Protein AF-A0A0T6B135-F1 (afdb_monomer)

Organism: NCBI:txid1629725

Foldseek 3Di:
DDDDDDDDDPPVVVVVVVVVVVVDDPDDPPPPPPPPPPPDDDPVVVVVCVVDDPDDDDDPPNDDQDPVNVVVVVVQVPDDPVRVVVVVVVVVVVVVVVVVVVVVVVVPD

Radius of gyration: 31.23 Å; Cα contacts (8 Å, |Δi|>4): 4; chains: 1; bounding box: 60×85×48 Å

Sequence (109 aa):
ATEKPGSVQQAEDSAFTEFEESLLSMENLDRSSPELWPEKIPGMNEIMSIFTPPNSNKLPYSKELTQEDQNYLHQLASLSTSGLITKVKDLHDMAYQLGLEESKEMTRG

Mean predicted aligned error: 19.69 Å

Secondary structure (DSSP, 8-state):
-------SSHHHHHHHHHHHHHHS--------------S--TTHHHHHHHHS--S----TT-----HHHHHHHHHHHT--HHHHHHHHHHHHHHHHHHHHHHHHHHHH-

Solvent-accessible surface area (backbone atoms only — not comparable to full-atom values): 7159 Å² total; per-residue (Å²): 139,79,88,82,93,81,91,87,69,75,68,63,58,54,56,49,49,54,51,53,57,73,68,56,78,88,75,80,78,82,68,64,71,75,74,72,71,76,84,79,55,90,68,49,63,65,55,46,54,72,73,48,74,82,88,70,95,66,60,94,83,61,70,74,82,46,74,67,55,51,54,49,51,53,53,62,72,68,46,51,75,68,55,47,52,52,51,53,49,54,50,51,55,50,52,52,52,48,52,54,51,50,57,51,55,74,70,62,120

pLDDT: mean 75.97, std 18.69, range [37.84, 98.56]

InterPro domains:
  IPR018737 Protein LIN52 [PF10044] (23-109)
  IPR018737 Protein LIN52 [PTHR31489] (8-109)

Structure (mmCIF, N/CA/C/O backbone):
data_AF-A0A0T6B135-F1
#
_entry.id   AF-A0A0T6B135-F1
#
loop_
_atom_site.group_PDB
_atom_site.id
_atom_site.type_symbol
_atom_site.label_atom_id
_atom_s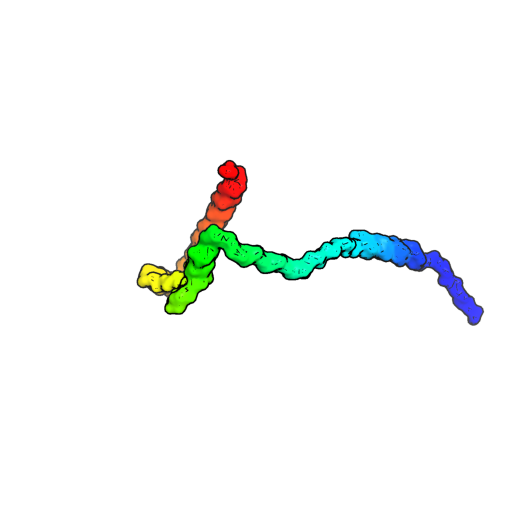ite.label_alt_id
_atom_site.label_comp_id
_atom_site.label_asym_id
_atom_site.label_entity_id
_atom_site.label_seq_id
_atom_site.pdbx_PDB_ins_code
_atom_site.Cartn_x
_atom_site.Cartn_y
_atom_site.Cartn_z
_atom_site.occupancy
_atom_site.B_iso_or_equiv
_atom_site.auth_seq_id
_atom_site.auth_comp_id
_atom_site.auth_asym_id
_atom_site.auth_atom_id
_atom_site.pdbx_PDB_model_num
ATOM 1 N N . ALA A 1 1 ? 17.216 -77.956 -17.885 1.00 37.84 1 ALA A N 1
ATOM 2 C CA . ALA A 1 1 ? 18.569 -77.395 -18.058 1.00 37.84 1 ALA A CA 1
ATOM 3 C C . ALA A 1 1 ? 18.643 -76.858 -19.478 1.00 37.84 1 ALA A C 1
ATOM 5 O O . ALA A 1 1 ? 18.281 -77.599 -20.374 1.00 37.84 1 ALA A O 1
ATOM 6 N N . THR A 1 2 ? 19.000 -75.623 -19.787 1.00 41.94 2 THR A N 1
ATOM 7 C CA . THR A 1 2 ? 19.478 -74.484 -19.003 1.00 41.94 2 THR A CA 1
ATOM 8 C C . THR A 1 2 ? 19.365 -73.269 -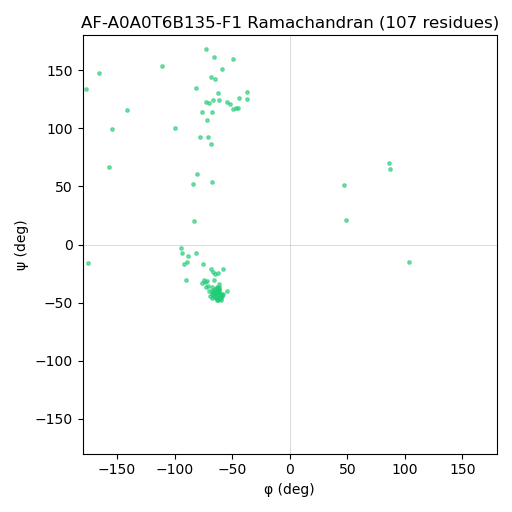19.933 1.00 41.94 2 THR A C 1
ATOM 10 O O . THR A 1 2 ? 19.463 -73.410 -21.150 1.00 41.94 2 THR A O 1
ATOM 13 N N . GLU A 1 3 ? 19.097 -72.119 -19.325 1.00 47.44 3 GLU A N 1
ATOM 14 C CA . GLU A 1 3 ? 19.005 -70.755 -19.864 1.00 47.44 3 GLU A CA 1
ATOM 15 C C . GLU A 1 3 ? 20.230 -70.382 -20.739 1.00 47.44 3 GLU A C 1
ATOM 17 O O . GLU A 1 3 ? 21.288 -70.994 -20.614 1.00 47.44 3 GLU A O 1
ATOM 22 N N . LYS A 1 4 ? 20.198 -69.386 -21.638 1.00 42.50 4 LYS A N 1
ATOM 23 C CA . LYS A 1 4 ? 20.155 -67.957 -21.277 1.00 42.50 4 LYS A CA 1
ATOM 24 C C . LYS A 1 4 ? 20.045 -67.063 -22.534 1.00 42.50 4 LYS A C 1
ATOM 26 O O . LYS A 1 4 ? 20.820 -67.276 -23.467 1.00 42.50 4 LYS A O 1
ATOM 31 N N . PRO A 1 5 ? 19.159 -66.050 -22.572 1.00 46.47 5 PRO A N 1
ATOM 32 C CA . PRO A 1 5 ? 19.212 -64.980 -23.563 1.00 46.47 5 PRO A CA 1
ATOM 33 C C . PRO A 1 5 ? 20.245 -63.926 -23.136 1.00 46.47 5 PRO A C 1
ATOM 35 O O . PRO A 1 5 ? 20.303 -63.530 -21.972 1.00 46.47 5 PRO A O 1
ATOM 38 N N . GLY A 1 6 ? 21.081 -63.498 -24.078 1.00 48.44 6 GLY A N 1
ATOM 39 C CA . GLY A 1 6 ? 22.048 -62.424 -23.895 1.00 48.44 6 GLY A CA 1
ATOM 40 C C . GLY A 1 6 ? 21.677 -61.183 -24.703 1.00 48.44 6 GLY A C 1
ATOM 41 O O . GLY A 1 6 ? 21.108 -61.293 -25.785 1.00 48.44 6 GLY A O 1
ATOM 42 N N . SER A 1 7 ? 22.137 -60.038 -24.193 1.00 51.97 7 SER A N 1
ATOM 43 C CA . SER A 1 7 ? 22.504 -58.839 -24.960 1.00 51.97 7 SER A CA 1
ATOM 44 C C . SER A 1 7 ? 21.397 -57.830 -25.308 1.00 51.97 7 SER A C 1
ATOM 46 O O . SER A 1 7 ? 21.079 -57.650 -26.472 1.00 51.97 7 SER A O 1
ATOM 48 N N . VAL A 1 8 ? 20.882 -57.110 -24.301 1.00 52.12 8 VAL A N 1
ATOM 49 C CA . VAL A 1 8 ? 20.503 -55.677 -24.379 1.00 52.12 8 VAL A CA 1
ATOM 50 C C . VAL A 1 8 ? 20.597 -55.140 -22.946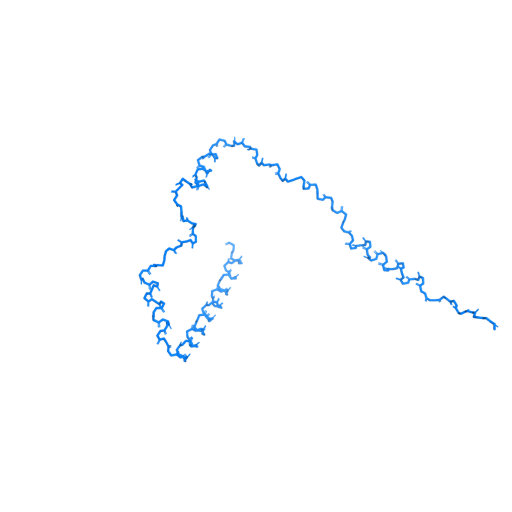 1.00 52.12 8 VAL 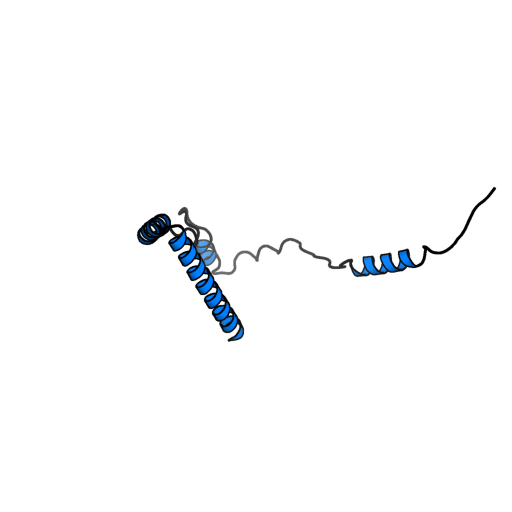A C 1
ATOM 52 O O . VAL A 1 8 ? 19.743 -55.478 -22.139 1.00 52.12 8 VAL A O 1
ATOM 55 N N . GLN A 1 9 ? 21.689 -54.462 -22.586 1.00 50.44 9 GLN A N 1
ATOM 56 C CA . GLN A 1 9 ? 21.848 -53.760 -21.290 1.00 50.44 9 GLN A CA 1
ATOM 57 C C . GLN A 1 9 ? 23.168 -52.971 -21.207 1.00 50.44 9 GLN A C 1
ATOM 59 O O . GLN A 1 9 ? 23.324 -52.114 -20.352 1.00 50.44 9 GLN A O 1
ATOM 64 N N . GLN A 1 10 ? 24.138 -53.238 -22.091 1.00 48.03 10 GLN A N 1
ATOM 65 C CA . GLN A 1 10 ? 25.495 -52.692 -21.953 1.00 48.03 10 GLN A CA 1
ATOM 66 C C . GLN A 1 10 ? 25.714 -51.324 -22.632 1.00 48.03 10 GLN A C 1
ATOM 68 O O . GLN A 1 10 ? 26.708 -50.670 -22.349 1.00 48.03 10 GLN A O 1
ATOM 73 N N . ALA A 1 11 ? 24.819 -50.878 -23.524 1.00 52.66 11 ALA A N 1
ATOM 74 C CA . ALA A 1 11 ? 24.972 -49.597 -24.233 1.00 52.66 11 ALA A CA 1
ATOM 75 C C . ALA A 1 11 ? 24.336 -48.409 -23.486 1.00 52.66 11 ALA A C 1
ATOM 77 O O . ALA A 1 11 ? 24.811 -47.282 -23.584 1.00 52.66 11 ALA A O 1
ATOM 78 N N . GLU A 1 12 ? 23.268 -48.669 -22.736 1.00 54.47 12 GLU A N 1
ATOM 79 C CA . GLU A 1 12 ? 22.522 -47.664 -21.971 1.00 54.47 12 GLU A CA 1
ATOM 80 C C . GLU A 1 12 ? 23.251 -47.233 -20.689 1.00 54.47 12 GLU A C 1
ATOM 82 O O . GLU A 1 12 ? 23.249 -46.050 -20.360 1.00 54.47 12 GLU A O 1
ATOM 87 N N . ASP A 1 13 ? 23.987 -48.147 -20.050 1.00 58.06 13 ASP A N 1
ATOM 88 C CA . ASP A 1 13 ? 24.807 -47.860 -18.863 1.00 58.06 13 ASP A CA 1
ATOM 89 C C . ASP A 1 13 ? 26.004 -46.940 -19.177 1.00 58.06 13 ASP A C 1
ATOM 91 O O . ASP A 1 13 ? 26.356 -46.063 -18.387 1.00 58.06 13 ASP A O 1
ATOM 95 N N . SER A 1 14 ? 26.614 -47.096 -20.360 1.00 63.94 14 SER A N 1
ATOM 96 C CA . SER A 1 14 ? 27.748 -46.268 -20.806 1.00 63.94 14 SER A CA 1
ATOM 97 C C . SER A 1 14 ? 27.337 -44.841 -21.184 1.00 63.94 14 SER A C 1
ATOM 99 O O . SER A 1 14 ? 28.065 -43.896 -20.906 1.00 63.94 14 SER A O 1
ATOM 101 N N . ALA A 1 15 ? 26.156 -44.667 -21.785 1.00 69.44 15 ALA A N 1
ATOM 102 C CA . ALA A 1 15 ? 25.626 -43.339 -22.100 1.00 69.44 15 ALA A CA 1
ATOM 103 C C . ALA A 1 15 ? 25.165 -42.589 -20.838 1.00 69.44 15 ALA A C 1
ATOM 105 O O . ALA A 1 15 ? 25.254 -41.364 -20.769 1.00 69.44 15 ALA A O 1
ATOM 106 N N . PHE A 1 16 ? 24.684 -43.325 -19.831 1.00 72.50 16 PHE A N 1
ATOM 107 C CA . PHE A 1 16 ? 24.295 -42.749 -18.548 1.00 72.50 16 PHE A CA 1
ATOM 108 C C . PHE A 1 16 ? 25.513 -42.271 -17.749 1.00 72.50 16 PHE A C 1
ATOM 110 O O . PHE A 1 16 ? 25.484 -41.177 -17.194 1.00 72.50 16 PHE A O 1
ATOM 117 N N . THR A 1 17 ? 26.609 -43.034 -17.770 1.00 75.94 17 THR A N 1
ATOM 118 C CA . THR A 1 17 ? 27.874 -42.630 -17.132 1.00 75.94 17 THR A CA 1
ATOM 119 C C . THR A 1 17 ? 28.511 -41.415 -17.808 1.00 75.94 17 THR A C 1
ATOM 121 O O . THR A 1 17 ? 28.965 -40.517 -17.110 1.00 75.94 17 THR A O 1
ATOM 124 N N . GLU A 1 18 ? 28.471 -41.310 -19.140 1.00 81.50 18 GLU A N 1
ATOM 125 C CA . GLU A 1 18 ? 28.958 -40.119 -19.861 1.00 81.50 18 GLU A CA 1
ATOM 126 C C . GLU A 1 18 ? 28.131 -38.858 -19.537 1.00 81.50 18 GLU A C 1
ATOM 128 O O . GLU A 1 18 ? 28.673 -37.763 -19.367 1.00 81.50 18 GLU A O 1
ATOM 133 N N . PHE A 1 19 ? 26.810 -39.007 -19.392 1.00 81.81 19 PHE A N 1
ATOM 134 C CA . PHE A 1 19 ? 25.937 -37.915 -18.964 1.00 81.81 19 PHE A CA 1
ATOM 135 C C . PHE A 1 19 ? 26.196 -37.502 -17.509 1.00 81.81 19 PHE A C 1
ATOM 137 O O . PHE A 1 19 ? 26.267 -36.307 -17.222 1.00 81.81 19 PHE A O 1
ATOM 144 N N . GLU A 1 20 ? 26.377 -38.463 -16.599 1.00 81.75 20 GLU A N 1
ATOM 145 C CA . GLU A 1 20 ? 26.735 -38.178 -15.206 1.00 81.75 20 GLU A CA 1
ATOM 146 C C . GLU A 1 20 ? 28.091 -37.475 -15.101 1.00 81.75 20 GLU A C 1
ATOM 148 O O . GLU A 1 20 ? 28.203 -36.495 -14.366 1.00 81.75 20 GLU A O 1
ATOM 153 N N . GLU A 1 21 ? 29.089 -37.886 -15.888 1.00 80.06 21 GLU A N 1
ATOM 154 C CA . GLU A 1 21 ? 30.390 -37.211 -15.943 1.00 80.06 21 GLU A CA 1
ATOM 155 C C . GLU A 1 21 ? 30.278 -35.769 -16.456 1.00 80.06 21 GLU A C 1
ATOM 157 O O . GLU A 1 21 ? 30.933 -34.876 -15.919 1.00 80.06 21 GLU A O 1
ATOM 162 N N . SER A 1 22 ? 29.392 -35.498 -17.421 1.00 80.38 22 SER A N 1
ATOM 163 C CA . SER A 1 22 ? 29.123 -34.131 -17.892 1.00 80.38 22 SER A CA 1
ATOM 164 C C . SER A 1 22 ? 28.419 -33.247 -16.852 1.00 80.38 22 SER A C 1
ATOM 166 O O . SER A 1 22 ? 28.461 -32.020 -16.982 1.00 80.38 22 SER A O 1
ATOM 168 N N . LEU A 1 23 ? 27.746 -33.830 -15.855 1.00 79.81 23 LEU A N 1
ATOM 169 C CA . LEU A 1 23 ? 27.099 -33.098 -14.759 1.00 79.81 23 LEU A CA 1
ATOM 170 C C . LEU A 1 23 ? 28.040 -32.843 -13.572 1.00 79.81 23 LEU A C 1
ATOM 172 O O . LEU A 1 23 ? 27.698 -32.067 -12.675 1.00 79.81 23 LEU A O 1
ATOM 176 N N . LEU A 1 24 ? 29.223 -33.461 -13.557 1.00 80.06 24 LEU A N 1
ATOM 177 C CA . LEU A 1 24 ? 30.241 -33.194 -12.550 1.00 80.06 24 LEU A CA 1
ATOM 178 C C . LEU A 1 24 ? 30.935 -31.864 -12.867 1.00 80.06 24 LEU A C 1
ATOM 180 O O . LEU A 1 24 ? 31.637 -31.711 -13.865 1.00 80.06 24 LEU A O 1
ATOM 184 N N . SER A 1 25 ? 30.754 -30.877 -11.990 1.00 74.81 25 SER A N 1
ATOM 185 C CA . SER A 1 25 ? 31.532 -29.641 -12.056 1.00 74.81 25 SER A CA 1
ATOM 186 C C . SER A 1 25 ? 32.963 -29.915 -11.593 1.00 74.81 25 SER A C 1
ATOM 188 O O . SER A 1 25 ? 33.178 -30.340 -10.460 1.00 74.81 25 SER A O 1
ATOM 190 N N . MET A 1 26 ? 33.953 -29.624 -12.442 1.00 77.44 26 MET A N 1
ATOM 191 C CA . MET A 1 26 ? 35.378 -29.685 -12.081 1.00 77.44 26 MET A CA 1
ATOM 192 C C . MET A 1 26 ? 35.878 -28.410 -11.378 1.00 77.44 26 MET A C 1
ATOM 194 O O . MET A 1 26 ? 37.073 -28.107 -11.374 1.00 77.44 26 MET A O 1
A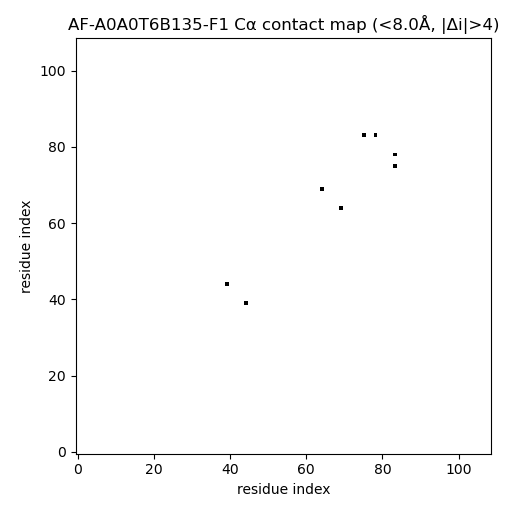TOM 198 N N . GLU A 1 27 ? 34.961 -27.621 -10.821 1.00 73.88 27 GLU A N 1
ATOM 199 C CA . GLU A 1 27 ? 35.258 -26.351 -10.174 1.00 73.88 27 GLU A CA 1
ATOM 200 C C . GLU A 1 27 ? 35.980 -26.571 -8.834 1.00 73.88 27 GLU A C 1
ATOM 202 O O . GLU A 1 27 ? 35.384 -26.960 -7.830 1.00 73.88 27 GLU A O 1
ATOM 207 N N . ASN A 1 28 ? 37.282 -26.276 -8.800 1.00 74.69 28 ASN A N 1
ATOM 208 C CA . ASN A 1 28 ? 38.017 -26.122 -7.548 1.00 74.69 28 ASN A CA 1
ATOM 209 C C . ASN A 1 28 ? 37.703 -24.746 -6.958 1.00 74.69 28 ASN A C 1
ATOM 211 O O . ASN A 1 28 ? 38.346 -23.743 -7.273 1.00 74.69 28 ASN A O 1
ATOM 215 N N . LEU A 1 29 ? 36.697 -24.699 -6.089 1.00 62.44 29 LEU A N 1
ATOM 216 C CA . LEU A 1 29 ? 36.499 -23.581 -5.179 1.00 62.44 29 LEU A CA 1
ATOM 217 C C . LEU A 1 29 ? 37.643 -23.603 -4.157 1.00 62.44 29 LEU A C 1
ATOM 219 O O . LEU A 1 29 ? 37.476 -24.131 -3.059 1.00 62.44 29 LEU A O 1
ATOM 223 N N . ASP A 1 30 ? 38.781 -22.981 -4.478 1.00 66.44 30 ASP A N 1
ATOM 224 C CA . ASP A 1 30 ? 39.797 -22.574 -3.492 1.00 66.44 30 ASP A CA 1
ATOM 225 C C . ASP A 1 30 ? 39.234 -21.447 -2.602 1.00 66.44 30 ASP A C 1
ATOM 227 O O . ASP A 1 30 ? 39.798 -20.367 -2.433 1.00 66.44 30 ASP A O 1
ATOM 231 N N . ARG A 1 31 ? 38.068 -21.704 -2.002 1.00 66.81 31 ARG A N 1
ATOM 232 C CA . ARG A 1 31 ? 37.459 -20.916 -0.939 1.00 66.81 31 ARG A CA 1
ATOM 233 C C . ARG A 1 31 ? 38.116 -21.305 0.372 1.00 66.81 31 ARG A C 1
ATOM 235 O O . ARG A 1 31 ? 37.456 -21.711 1.326 1.00 66.81 31 ARG A O 1
ATOM 242 N N . SER A 1 32 ? 39.424 -21.091 0.445 1.00 62.38 32 SER A N 1
ATOM 243 C CA . SER A 1 32 ? 39.938 -20.540 1.694 1.00 62.38 32 SER A CA 1
ATOM 244 C C . SER A 1 32 ? 39.077 -19.303 1.952 1.00 62.38 32 SER A C 1
ATOM 246 O O . SER A 1 32 ? 38.947 -18.482 1.041 1.00 62.38 32 SER A O 1
ATOM 248 N N . SER A 1 33 ? 38.374 -19.235 3.092 1.00 60.59 33 SER A N 1
ATOM 249 C CA . SER A 1 33 ? 37.550 -18.072 3.456 1.00 60.59 33 SER A CA 1
ATOM 250 C C . SER A 1 33 ? 38.264 -16.798 3.007 1.00 60.59 33 SER A C 1
ATOM 252 O O . SER A 1 33 ? 39.468 -16.727 3.264 1.00 60.59 33 SER A O 1
ATOM 254 N N . PRO A 1 34 ? 37.591 -15.851 2.317 1.00 57.03 34 PRO A N 1
ATOM 255 C CA . PRO A 1 34 ? 38.250 -14.663 1.793 1.00 57.03 34 PRO A CA 1
ATOM 256 C C . PRO A 1 34 ? 39.169 -14.104 2.866 1.00 57.03 34 PRO A C 1
ATOM 258 O O . PRO A 1 34 ? 38.716 -13.938 4.004 1.00 57.03 34 PRO A O 1
ATOM 261 N N . GLU A 1 35 ? 40.448 -13.912 2.530 1.00 61.09 35 GLU A N 1
ATOM 262 C CA . GLU A 1 35 ? 41.399 -13.270 3.429 1.00 61.09 35 GLU A CA 1
ATOM 263 C C . GLU A 1 35 ? 40.697 -12.032 3.973 1.00 61.09 35 GLU A C 1
ATOM 265 O O . GLU A 1 35 ? 40.212 -11.201 3.197 1.00 61.09 35 GLU A O 1
ATOM 270 N N . LEU A 1 36 ? 40.492 -12.018 5.296 1.00 59.19 36 LEU A N 1
ATOM 271 C CA . LEU A 1 36 ? 39.834 -10.928 5.998 1.00 59.19 36 LEU A CA 1
ATOM 272 C C . LEU A 1 36 ? 40.451 -9.652 5.430 1.00 59.19 36 LEU A C 1
ATOM 274 O O . LEU A 1 36 ? 41.674 -9.526 5.494 1.00 59.19 36 LEU A O 1
ATOM 278 N N . TRP A 1 37 ? 39.636 -8.802 4.788 1.00 62.16 37 TRP A N 1
ATOM 279 C CA . TRP A 1 37 ? 40.108 -7.618 4.066 1.00 62.16 37 TRP A CA 1
ATOM 280 C C . TRP A 1 37 ? 41.282 -6.992 4.818 1.00 62.16 37 TRP A C 1
ATOM 282 O O . TRP A 1 37 ? 41.108 -6.742 6.016 1.00 62.16 37 TRP A O 1
ATOM 292 N N . PRO A 1 38 ? 42.451 -6.791 4.177 1.00 59.59 38 PRO A N 1
ATOM 293 C CA . PRO A 1 38 ? 43.672 -6.434 4.882 1.00 59.59 38 PRO A CA 1
ATOM 294 C C . PRO A 1 38 ? 43.388 -5.276 5.832 1.00 59.59 38 PRO A C 1
ATOM 296 O O . PRO A 1 38 ? 42.937 -4.198 5.433 1.00 59.59 38 PRO A O 1
ATOM 299 N N . GLU A 1 39 ? 43.549 -5.566 7.121 1.00 62.12 39 GLU A N 1
ATOM 300 C CA . GLU A 1 39 ? 43.155 -4.662 8.182 1.00 62.12 39 GLU A CA 1
ATOM 301 C C . GLU A 1 39 ? 43.975 -3.370 8.048 1.00 62.12 39 GLU A C 1
ATOM 303 O O . GLU A 1 39 ? 45.205 -3.406 7.980 1.00 62.12 39 GLU A O 1
ATOM 308 N N . LYS A 1 40 ? 43.265 -2.232 8.081 1.00 63.38 40 LYS A N 1
ATOM 309 C CA . LYS A 1 40 ? 43.770 -0.844 8.142 1.00 63.38 40 LYS A CA 1
ATOM 310 C C . LYS A 1 40 ? 44.085 -0.179 6.801 1.00 63.38 40 LYS A C 1
ATOM 312 O O . LYS A 1 40 ? 45.186 0.314 6.566 1.00 63.38 40 LYS A O 1
ATOM 317 N N . ILE A 1 41 ? 43.042 0.017 5.996 1.00 59.03 41 ILE A N 1
ATOM 318 C CA . ILE A 1 41 ? 42.982 1.196 5.122 1.00 59.03 41 ILE A CA 1
ATOM 319 C C . ILE A 1 41 ? 42.858 2.439 6.032 1.00 59.03 41 ILE A C 1
ATOM 321 O O . ILE A 1 41 ? 41.937 2.488 6.859 1.00 59.03 41 ILE A O 1
ATOM 325 N N . PRO A 1 42 ? 43.756 3.439 5.935 1.00 56.81 42 PRO A N 1
ATOM 326 C CA . PRO A 1 42 ? 43.625 4.697 6.670 1.00 56.81 42 PRO A CA 1
ATOM 327 C C . PRO A 1 42 ? 42.256 5.336 6.381 1.00 56.81 42 PRO A C 1
ATOM 329 O O . PRO A 1 42 ? 41.913 5.551 5.224 1.00 56.81 42 PRO A O 1
ATOM 332 N N . GLY A 1 43 ? 41.453 5.588 7.420 1.00 60.72 43 GLY A N 1
ATOM 333 C CA . GLY A 1 43 ? 40.068 6.080 7.305 1.00 60.72 43 GLY A CA 1
ATOM 334 C C . GLY A 1 43 ? 38.977 5.022 7.532 1.00 60.72 43 GLY A C 1
ATOM 335 O O . GLY A 1 43 ? 37.841 5.369 7.840 1.00 60.72 43 GLY A O 1
ATOM 336 N N . MET A 1 44 ? 39.303 3.723 7.503 1.00 60.44 44 MET A N 1
ATOM 337 C CA . MET A 1 44 ? 38.307 2.661 7.723 1.00 60.44 44 MET A CA 1
ATOM 338 C C . MET A 1 44 ? 37.898 2.495 9.197 1.00 60.44 44 MET A C 1
ATOM 340 O O . MET A 1 44 ? 36.854 1.921 9.477 1.00 60.44 44 MET A O 1
ATOM 344 N N . ASN A 1 45 ? 38.669 3.038 10.148 1.00 62.88 45 ASN A N 1
ATOM 345 C CA . ASN A 1 45 ? 38.317 3.027 11.576 1.00 62.88 45 ASN A CA 1
ATOM 346 C C . ASN A 1 45 ? 37.141 3.961 11.900 1.00 62.88 45 ASN A C 1
ATOM 348 O O . ASN A 1 45 ? 36.306 3.622 12.734 1.00 62.88 45 ASN A O 1
ATOM 352 N N . GLU A 1 46 ? 37.042 5.107 11.219 1.00 64.75 46 GLU A N 1
ATOM 353 C CA . GLU A 1 46 ? 35.878 5.996 11.335 1.00 64.75 46 GLU A CA 1
ATOM 354 C C . GLU A 1 46 ? 34.631 5.298 10.789 1.00 64.75 46 GLU A C 1
ATOM 356 O O . GLU A 1 46 ? 33.587 5.294 11.437 1.00 64.75 46 GLU A O 1
ATOM 361 N N . ILE A 1 47 ? 34.776 4.592 9.666 1.00 63.62 47 ILE A N 1
ATOM 362 C CA . ILE A 1 47 ? 33.709 3.796 9.054 1.00 63.62 47 ILE A CA 1
ATOM 363 C C . ILE A 1 47 ? 33.306 2.617 9.954 1.00 63.62 47 ILE A C 1
ATOM 365 O O . ILE A 1 47 ? 32.125 2.401 10.199 1.00 63.62 47 ILE A O 1
ATOM 369 N N . MET A 1 48 ? 34.260 1.878 10.523 1.00 59.19 48 MET A N 1
ATOM 370 C CA . MET A 1 48 ? 33.962 0.778 11.444 1.00 59.19 48 MET A CA 1
ATOM 371 C C . MET A 1 48 ? 33.310 1.261 12.740 1.00 59.19 48 MET A C 1
ATOM 373 O O . MET A 1 48 ? 32.468 0.540 13.264 1.00 59.19 48 MET A O 1
ATOM 377 N N . SER A 1 49 ? 33.602 2.473 13.223 1.00 56.44 49 SER A N 1
ATOM 378 C CA . SER A 1 49 ? 32.899 3.058 14.379 1.00 56.44 49 SER A CA 1
ATOM 379 C C . SER A 1 49 ? 31.422 3.374 14.097 1.00 56.44 49 SER A C 1
ATOM 381 O O . SER A 1 49 ? 30.610 3.375 15.016 1.00 56.44 49 SER A O 1
ATOM 383 N N . ILE A 1 50 ? 31.053 3.564 12.823 1.00 58.47 50 ILE A N 1
ATOM 384 C CA . ILE A 1 50 ? 29.651 3.662 12.382 1.00 58.47 50 ILE A CA 1
ATOM 385 C C . ILE A 1 50 ? 28.987 2.273 12.409 1.00 58.47 50 ILE A C 1
ATOM 387 O O . ILE A 1 50 ? 27.798 2.161 12.701 1.00 58.47 50 ILE A O 1
ATOM 391 N N . PHE A 1 51 ? 29.753 1.207 12.146 1.00 57.53 51 PHE A N 1
ATOM 392 C CA . PHE A 1 51 ? 29.269 -0.180 12.121 1.00 57.53 51 PHE A CA 1
ATOM 393 C C . PHE A 1 51 ? 29.382 -0.927 13.461 1.00 57.53 51 PHE A C 1
ATOM 395 O O . PHE A 1 51 ? 28.723 -1.950 13.639 1.00 57.53 51 PHE A O 1
ATOM 402 N N . THR A 1 52 ? 30.180 -0.438 14.413 1.00 57.22 52 THR A N 1
ATOM 403 C CA . THR A 1 52 ? 30.229 -0.942 15.793 1.00 57.22 52 THR A CA 1
ATOM 404 C C . THR A 1 52 ? 29.411 -0.019 16.688 1.00 57.22 52 THR A C 1
ATOM 406 O O . THR A 1 52 ? 29.899 1.038 17.078 1.00 57.22 52 THR A O 1
ATOM 409 N N . PRO A 1 53 ? 28.162 -0.375 17.036 1.00 53.31 53 PRO A N 1
ATOM 410 C CA . PRO A 1 53 ? 27.340 0.493 17.862 1.00 53.31 53 PRO A CA 1
ATOM 411 C C . PRO A 1 53 ? 27.888 0.544 19.300 1.00 53.31 53 PRO A C 1
ATOM 413 O O . PRO A 1 53 ? 27.935 -0.494 19.971 1.00 53.31 53 PRO A O 1
ATOM 416 N N . PRO A 1 54 ? 28.240 1.730 19.835 1.00 51.00 54 PRO A N 1
ATOM 417 C CA . PRO A 1 54 ? 28.436 1.904 21.264 1.00 51.00 54 PRO A CA 1
ATOM 418 C C . PRO A 1 54 ? 27.061 1.834 21.938 1.00 51.00 54 PRO A C 1
ATOM 420 O O . PRO A 1 54 ? 26.343 2.820 22.030 1.00 51.00 54 PRO A O 1
ATOM 423 N N . ASN A 1 55 ? 26.672 0.637 22.375 1.00 56.50 55 ASN A N 1
ATOM 424 C CA . ASN A 1 55 ? 25.690 0.418 23.439 1.00 56.50 55 ASN A CA 1
ATOM 425 C C . ASN A 1 55 ? 24.379 1.249 23.345 1.00 56.50 55 ASN A C 1
ATOM 427 O O . ASN A 1 55 ? 23.985 1.896 24.312 1.00 56.50 55 ASN A O 1
ATOM 431 N N . SER A 1 56 ? 23.694 1.237 22.187 1.00 53.81 56 SER A N 1
ATOM 432 C CA . SER A 1 56 ? 22.300 1.713 22.050 1.00 53.81 56 SER A CA 1
ATOM 433 C C . SER A 1 56 ? 21.558 1.098 20.841 1.00 53.81 56 SER A C 1
ATOM 435 O O . SER A 1 56 ? 21.255 1.734 19.840 1.00 53.81 56 SER A O 1
ATOM 437 N N . ASN A 1 57 ? 21.327 -0.211 20.923 1.00 57.94 57 ASN A N 1
ATOM 438 C CA . ASN A 1 57 ? 20.015 -0.871 20.842 1.00 57.94 57 ASN A CA 1
ATOM 439 C C . ASN A 1 57 ? 18.959 -0.606 19.744 1.00 57.94 57 ASN A C 1
ATOM 441 O O . ASN A 1 57 ? 17.830 -1.012 20.005 1.00 57.94 57 ASN A O 1
ATOM 445 N N . LYS A 1 58 ? 19.215 -0.071 18.536 1.00 56.38 58 LYS A N 1
ATOM 446 C CA . LYS A 1 58 ? 18.206 -0.152 17.439 1.00 56.38 58 LYS A CA 1
ATOM 447 C C . LYS A 1 58 ? 18.798 -0.404 16.049 1.00 56.38 58 LYS A C 1
ATOM 449 O O . LYS A 1 58 ? 19.523 0.421 15.509 1.00 56.38 58 LYS A O 1
ATOM 454 N N . LEU A 1 59 ? 18.459 -1.556 15.458 1.00 60.59 59 LEU A N 1
ATOM 455 C CA . LEU A 1 59 ? 18.696 -1.867 14.040 1.00 60.59 59 LEU A CA 1
ATOM 456 C C . LEU A 1 59 ? 17.988 -0.821 13.149 1.00 60.59 59 LEU A C 1
ATOM 458 O O . LEU A 1 59 ? 16.924 -0.340 13.539 1.00 60.59 59 LEU A O 1
ATOM 462 N N . PRO A 1 60 ? 18.478 -0.509 11.935 1.00 60.81 60 PRO A N 1
ATOM 463 C CA . PRO A 1 60 ? 17.851 0.486 11.049 1.00 60.81 60 PRO A CA 1
ATOM 464 C C . PRO A 1 60 ? 16.385 0.172 10.688 1.00 60.81 60 PRO A C 1
ATOM 466 O O . PRO A 1 60 ? 15.622 1.075 10.367 1.00 60.81 60 PRO A O 1
ATOM 469 N N . TYR A 1 61 ? 15.968 -1.093 10.806 1.00 63.66 61 TYR A N 1
ATOM 470 C CA . TYR A 1 61 ? 14.586 -1.545 10.597 1.00 63.66 61 TYR A CA 1
ATOM 471 C C . TYR A 1 61 ? 13.754 -1.633 11.883 1.00 63.66 61 TYR A C 1
ATOM 473 O O . TYR A 1 61 ? 12.566 -1.938 11.831 1.00 63.66 61 TYR A O 1
ATOM 481 N N . SER A 1 62 ? 14.344 -1.357 13.048 1.00 71.56 62 SER A N 1
ATOM 482 C CA . SER A 1 62 ? 13.628 -1.305 14.329 1.00 71.56 62 SER A CA 1
ATOM 483 C C . SER A 1 62 ? 12.972 0.060 14.535 1.00 71.56 62 SER A C 1
ATOM 485 O O . SER A 1 62 ? 13.171 0.736 15.546 1.00 71.56 62 SER A O 1
ATOM 487 N N . LYS A 1 63 ? 12.196 0.480 13.533 1.00 79.81 63 LYS A N 1
ATOM 488 C CA . LYS A 1 63 ? 11.364 1.673 13.639 1.00 79.81 63 LYS A CA 1
ATOM 489 C C . LYS A 1 63 ? 10.364 1.442 14.771 1.00 79.81 63 LYS A C 1
ATOM 491 O O . LYS A 1 63 ? 9.659 0.434 14.789 1.00 79.81 63 LYS A O 1
ATOM 496 N N . GLU A 1 64 ? 10.348 2.347 15.742 1.00 86.56 64 GLU A N 1
ATOM 497 C CA . GLU A 1 64 ? 9.308 2.342 16.766 1.00 86.56 64 GLU A CA 1
ATOM 498 C C . GLU A 1 64 ? 7.956 2.642 16.121 1.00 86.56 64 GLU A C 1
ATOM 500 O O . GLU A 1 64 ? 7.868 3.457 15.201 1.00 86.56 64 GLU A O 1
ATOM 505 N N . LEU A 1 65 ? 6.913 1.976 16.612 1.00 87.94 65 LEU A N 1
ATOM 506 C CA . LEU A 1 65 ? 5.549 2.213 16.167 1.00 87.94 65 LEU A CA 1
ATOM 507 C C . LEU A 1 65 ? 5.129 3.613 16.614 1.00 87.94 65 LEU A C 1
ATOM 509 O O . LEU A 1 65 ? 5.026 3.870 17.819 1.00 87.94 65 LEU A O 1
ATOM 513 N N . THR A 1 66 ? 4.902 4.516 15.662 1.00 93.06 66 THR A N 1
ATOM 514 C CA . THR A 1 66 ? 4.495 5.879 16.006 1.00 93.06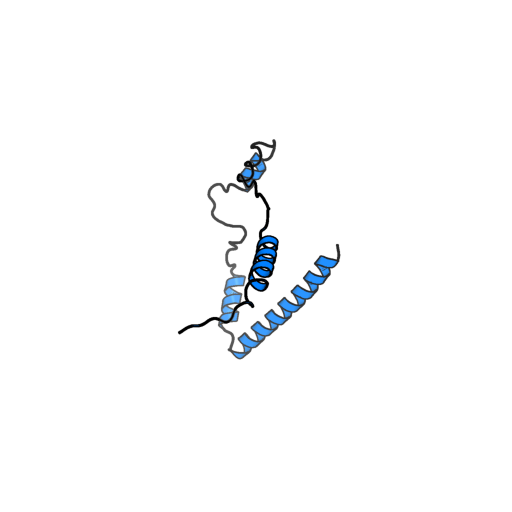 66 THR A CA 1
ATOM 515 C C . THR A 1 66 ? 3.047 5.893 16.500 1.00 93.06 66 THR A C 1
ATOM 517 O O . THR A 1 66 ? 2.308 4.909 16.385 1.00 93.06 66 THR A O 1
ATOM 520 N N . GLN A 1 67 ? 2.610 7.014 17.076 1.00 95.12 67 GLN A N 1
ATOM 521 C CA . GLN A 1 67 ? 1.219 7.152 17.509 1.00 95.12 67 GLN A CA 1
ATOM 522 C C . GLN A 1 67 ? 0.248 7.039 16.322 1.00 95.12 67 GLN A C 1
ATOM 524 O O . GLN A 1 67 ? -0.849 6.493 16.455 1.00 95.12 67 GLN A O 1
ATOM 529 N N . GLU A 1 68 ? 0.659 7.524 15.153 1.00 96.38 68 GLU A N 1
ATOM 530 C CA . GLU A 1 68 ? -0.088 7.425 13.902 1.00 96.38 68 GLU A CA 1
ATOM 531 C C . GLU A 1 68 ? -0.232 5.967 13.466 1.00 96.38 68 GLU A C 1
ATOM 533 O O . GLU A 1 68 ? -1.337 5.546 13.121 1.00 96.38 68 GLU A O 1
ATOM 538 N N . ASP A 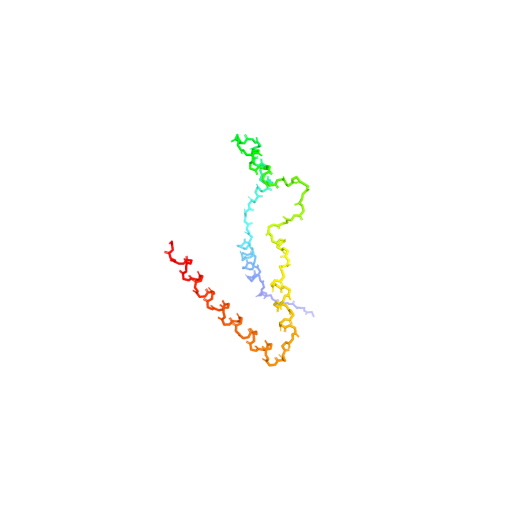1 69 ? 0.847 5.184 13.555 1.00 95.31 69 ASP A N 1
ATOM 539 C CA . ASP A 1 69 ? 0.821 3.763 13.216 1.00 95.31 69 ASP A CA 1
ATOM 540 C C . ASP A 1 69 ? -0.122 2.983 14.154 1.00 95.31 69 ASP A C 1
ATOM 542 O O . ASP A 1 69 ? -0.908 2.146 13.700 1.00 95.31 69 ASP A O 1
ATOM 546 N N . GLN A 1 70 ? -0.114 3.298 15.457 1.00 96.62 70 GLN A N 1
ATOM 547 C CA . GLN A 1 70 ? -1.051 2.718 16.430 1.00 96.62 70 GLN A CA 1
ATOM 548 C C . GLN A 1 70 ? -2.506 3.062 16.093 1.00 96.62 70 GLN A C 1
ATOM 550 O O . GLN A 1 70 ? -3.372 2.185 16.062 1.00 96.62 70 GLN A O 1
ATOM 555 N N . ASN A 1 71 ? -2.783 4.329 15.780 1.00 97.62 71 ASN A N 1
ATOM 556 C CA . ASN A 1 71 ? -4.121 4.772 15.390 1.00 97.62 71 ASN A CA 1
ATOM 557 C C . ASN A 1 71 ? -4.584 4.101 14.093 1.00 97.62 71 ASN A C 1
ATOM 559 O O . ASN A 1 71 ? -5.763 3.772 13.947 1.00 97.62 71 ASN A O 1
ATOM 563 N N . TYR A 1 72 ? -3.678 3.898 13.140 1.00 96.38 72 TYR A N 1
ATOM 564 C CA . TYR A 1 72 ? -3.985 3.205 11.896 1.00 96.38 72 TYR A CA 1
ATOM 565 C C . TYR A 1 72 ? -4.300 1.725 12.136 1.00 96.38 72 TYR A C 1
ATOM 567 O O . TYR A 1 72 ? -5.295 1.218 11.617 1.00 96.38 72 TYR A O 1
ATOM 575 N N . LEU A 1 73 ? -3.538 1.051 13.000 1.00 96.31 73 LEU A N 1
ATOM 576 C CA . LEU A 1 73 ? -3.809 -0.332 13.393 1.00 96.31 73 LEU A CA 1
ATOM 577 C C . LEU A 1 73 ? -5.189 -0.481 14.050 1.00 96.31 73 LEU A C 1
ATOM 579 O O . LEU A 1 73 ? -5.941 -1.394 13.705 1.00 96.31 73 LEU A O 1
ATOM 583 N N . HIS A 1 74 ? -5.564 0.444 14.936 1.00 97.00 74 HIS A N 1
ATOM 584 C CA . HIS A 1 74 ? -6.904 0.460 15.527 1.00 97.00 74 HIS A CA 1
ATOM 585 C C . HIS A 1 74 ? -8.007 0.669 14.483 1.00 97.00 74 HIS A C 1
ATOM 587 O O . HIS A 1 74 ? -9.033 -0.010 14.538 1.00 97.00 74 HIS A O 1
ATOM 593 N N . GLN A 1 75 ? -7.795 1.553 13.504 1.00 96.75 75 GLN A N 1
ATOM 594 C CA . GLN A 1 75 ? -8.743 1.741 12.403 1.00 96.75 75 GLN A CA 1
ATOM 595 C C . GLN A 1 75 ? -8.912 0.456 11.588 1.00 96.75 75 GLN A C 1
ATOM 597 O O . GLN A 1 75 ? -10.045 0.055 11.330 1.00 96.75 75 GLN A O 1
ATOM 602 N N . LEU A 1 76 ? -7.815 -0.225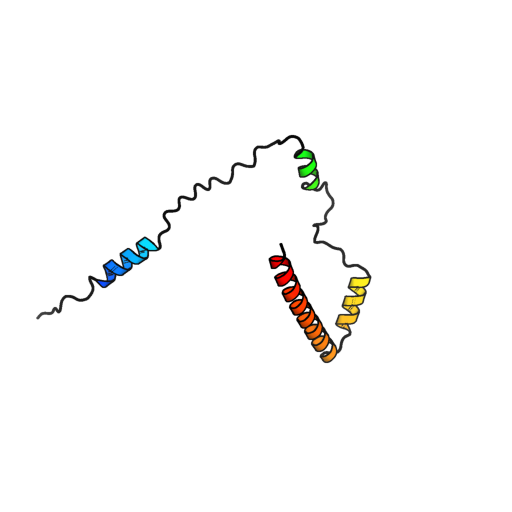 11.243 1.00 96.00 76 LEU A N 1
ATOM 603 C CA . LEU A 1 76 ? -7.861 -1.498 10.519 1.00 96.00 76 LEU A CA 1
ATOM 604 C C . LEU A 1 76 ? -8.591 -2.589 11.314 1.00 96.00 76 LEU A C 1
ATOM 606 O O . LEU A 1 76 ? -9.422 -3.298 10.752 1.00 96.00 76 LEU A O 1
ATOM 610 N N . ALA A 1 77 ? -8.331 -2.690 12.620 1.00 96.19 77 ALA A N 1
ATOM 611 C CA . ALA A 1 77 ? -8.991 -3.654 13.501 1.00 96.19 77 ALA A CA 1
ATOM 612 C C . ALA A 1 77 ? -10.501 -3.395 13.655 1.00 96.19 77 ALA A C 1
ATOM 614 O O . ALA A 1 77 ? -11.259 -4.321 13.935 1.00 96.19 77 ALA A O 1
ATOM 615 N N . SER A 1 78 ? -10.941 -2.148 13.464 1.00 97.50 78 SER A N 1
ATOM 616 C CA . SER A 1 78 ? -12.354 -1.758 13.539 1.00 97.50 78 SER A CA 1
ATOM 617 C C . SER A 1 78 ? -13.159 -2.047 12.264 1.00 97.50 78 SER A C 1
ATOM 619 O O . SER A 1 78 ? -14.378 -1.868 12.254 1.00 97.50 78 SER A O 1
ATOM 621 N N . LEU A 1 79 ? -12.504 -2.467 11.174 1.00 97.69 79 LEU A N 1
ATOM 622 C CA . LEU A 1 79 ? -13.171 -2.696 9.894 1.00 97.69 79 LEU A CA 1
ATOM 623 C C . LEU A 1 79 ? -14.118 -3.898 9.952 1.00 97.69 79 LEU A C 1
ATOM 625 O O . LEU A 1 79 ? -13.825 -4.938 10.541 1.00 97.69 79 LEU A O 1
ATOM 629 N N . SER A 1 80 ? -15.243 -3.784 9.246 1.00 98.12 80 SER A N 1
ATOM 630 C CA . SER A 1 80 ? -16.073 -4.946 8.932 1.00 98.12 80 SER A CA 1
ATOM 631 C C . SER A 1 80 ? -15.321 -5.900 7.998 1.00 98.12 80 SER A C 1
ATOM 633 O O . SER A 1 80 ? -14.396 -5.501 7.290 1.00 98.12 80 SER A O 1
ATOM 635 N N . THR A 1 81 ? -15.757 -7.158 7.918 1.00 97.81 81 THR A N 1
ATOM 636 C CA . THR A 1 81 ? -15.157 -8.143 7.004 1.00 97.81 81 THR A CA 1
ATOM 637 C C . THR A 1 81 ? -15.140 -7.657 5.553 1.00 97.81 81 THR A C 1
ATOM 639 O O . THR A 1 81 ? -14.136 -7.829 4.868 1.00 97.81 81 THR A O 1
ATOM 642 N N . SER A 1 82 ? -16.208 -6.997 5.082 1.00 98.06 82 SER A N 1
ATOM 643 C CA . SER A 1 82 ? -16.222 -6.433 3.726 1.00 98.06 82 SER A CA 1
ATOM 644 C C . SER A 1 82 ? -15.238 -5.273 3.574 1.00 98.06 82 SER A C 1
ATOM 646 O O . SER A 1 82 ? -14.539 -5.207 2.568 1.00 98.06 82 SER A O 1
ATOM 648 N N . GLY A 1 83 ? -15.129 -4.397 4.579 1.00 97.75 83 GLY A N 1
ATOM 649 C CA . GLY A 1 83 ? -14.163 -3.299 4.587 1.00 97.75 83 GLY A CA 1
ATOM 650 C C . GLY A 1 83 ? -12.719 -3.795 4.565 1.00 97.75 83 GLY A C 1
ATOM 651 O O . GLY A 1 83 ? -11.895 -3.254 3.829 1.00 97.75 83 GLY A O 1
ATOM 652 N N . LEU A 1 84 ? -12.427 -4.867 5.306 1.00 97.56 84 LEU A N 1
ATOM 653 C CA . LEU A 1 84 ? -11.118 -5.512 5.300 1.00 97.56 84 LEU A CA 1
ATOM 654 C C . LEU A 1 84 ? -10.788 -6.100 3.922 1.00 97.56 84 LEU A C 1
ATOM 656 O O . LEU A 1 84 ? -9.698 -5.860 3.411 1.00 97.56 84 LEU A O 1
ATOM 660 N N . ILE A 1 85 ? -11.730 -6.808 3.290 1.00 98.19 85 ILE A N 1
ATOM 661 C CA . ILE A 1 85 ? -11.547 -7.361 1.936 1.00 98.19 85 ILE A CA 1
ATOM 662 C C . ILE A 1 85 ? -11.257 -6.245 0.926 1.00 98.19 85 ILE A C 1
ATOM 664 O O . ILE A 1 85 ? -10.329 -6.371 0.128 1.00 98.19 85 ILE A O 1
ATOM 668 N N . THR A 1 86 ? -12.002 -5.138 0.984 1.00 98.25 86 THR A N 1
ATOM 669 C CA . THR A 1 86 ? -11.744 -3.972 0.127 1.00 98.25 86 THR A CA 1
ATOM 670 C C 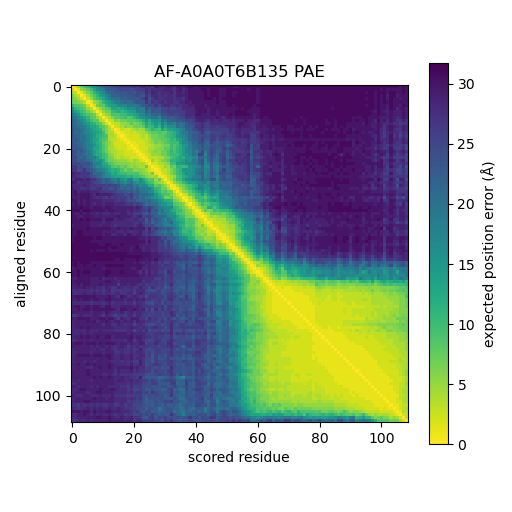. THR A 1 86 ? -10.341 -3.417 0.359 1.00 98.25 86 THR A C 1
ATOM 672 O O . THR A 1 86 ? -9.611 -3.220 -0.605 1.00 98.25 86 THR A O 1
ATOM 675 N N . LYS A 1 87 ? -9.905 -3.250 1.616 1.00 97.94 87 LYS A N 1
ATOM 676 C CA . LYS A 1 87 ? -8.544 -2.773 1.917 1.00 97.94 87 LYS A CA 1
ATOM 677 C C . LYS A 1 87 ? -7.445 -3.706 1.422 1.00 97.94 87 LYS A C 1
ATOM 679 O O . LYS A 1 87 ? -6.422 -3.224 0.943 1.00 97.94 87 LYS A O 1
ATOM 684 N N . VAL A 1 88 ? -7.650 -5.020 1.508 1.00 98.06 88 VAL A N 1
ATOM 685 C CA . VAL A 1 88 ? -6.711 -6.005 0.950 1.00 98.06 88 VAL A CA 1
ATOM 686 C C . VAL A 1 88 ? -6.617 -5.857 -0.566 1.00 98.06 88 VAL A C 1
ATOM 688 O O . VAL A 1 88 ? -5.514 -5.872 -1.109 1.00 98.06 88 VAL A O 1
ATOM 691 N N . LYS A 1 89 ? -7.751 -5.663 -1.247 1.00 98.56 89 LYS A N 1
ATOM 692 C CA . LYS A 1 89 ? -7.767 -5.422 -2.691 1.00 98.56 89 LYS A CA 1
ATOM 693 C C . LYS A 1 89 ? -7.041 -4.125 -3.058 1.00 98.56 89 LYS A C 1
ATOM 695 O O . LYS A 1 89 ? -6.192 -4.149 -3.941 1.00 98.56 89 LYS A O 1
ATOM 700 N N . ASP A 1 90 ? -7.317 -3.031 -2.353 1.00 98.31 90 ASP A N 1
ATOM 701 C CA . ASP A 1 90 ? -6.656 -1.744 -2.596 1.00 98.31 90 ASP A CA 1
ATOM 702 C C . ASP A 1 90 ? -5.126 -1.863 -2.454 1.00 98.31 90 ASP A C 1
ATOM 704 O O . ASP A 1 90 ? -4.374 -1.335 -3.272 1.00 98.31 90 ASP A O 1
ATOM 708 N N . LEU A 1 91 ? -4.655 -2.586 -1.429 1.00 98.31 91 LEU A N 1
ATOM 709 C CA . LEU A 1 91 ? -3.227 -2.823 -1.207 1.00 98.31 91 LEU A CA 1
ATOM 710 C C . LEU A 1 91 ? -2.611 -3.685 -2.315 1.00 98.31 91 LEU A C 1
ATOM 712 O O . LEU A 1 91 ? -1.503 -3.399 -2.764 1.00 98.31 91 LEU A O 1
ATOM 716 N N . HIS A 1 92 ? -3.323 -4.721 -2.762 1.00 98.50 92 HIS A N 1
ATOM 717 C CA . HIS A 1 92 ? -2.900 -5.551 -3.887 1.00 98.50 92 HIS A CA 1
ATOM 718 C C . HIS A 1 92 ? -2.744 -4.716 -5.164 1.00 98.50 92 HIS A C 1
ATOM 720 O O . HIS A 1 92 ? -1.715 -4.796 -5.836 1.00 98.50 92 HIS A O 1
ATOM 726 N N . ASP A 1 93 ? -3.733 -3.877 -5.472 1.00 98.56 93 ASP A N 1
ATOM 727 C CA . ASP A 1 93 ? -3.707 -3.020 -6.656 1.00 98.56 93 ASP A CA 1
ATOM 728 C C . ASP A 1 93 ? -2.547 -2.012 -6.574 1.00 98.56 93 ASP A C 1
ATOM 730 O O . ASP A 1 93 ? -1.838 -1.805 -7.560 1.00 98.56 93 ASP A O 1
ATOM 734 N N . MET A 1 94 ? -2.282 -1.451 -5.389 1.00 98.38 94 MET A N 1
ATOM 735 C CA . MET A 1 94 ? -1.132 -0.573 -5.154 1.00 98.38 94 MET A CA 1
ATOM 736 C C . MET A 1 94 ? 0.205 -1.296 -5.353 1.00 98.38 94 MET A C 1
ATOM 738 O O . MET A 1 94 ? 1.072 -0.782 -6.058 1.00 98.38 94 MET A O 1
ATOM 742 N N . ALA A 1 95 ? 0.372 -2.488 -4.775 1.00 98.38 95 ALA A N 1
ATOM 743 C CA . ALA A 1 95 ? 1.592 -3.280 -4.921 1.00 98.38 95 ALA A CA 1
ATOM 744 C C . ALA A 1 95 ? 1.856 -3.652 -6.388 1.00 98.38 95 ALA A C 1
ATOM 746 O O . ALA A 1 95 ? 2.993 -3.579 -6.851 1.00 98.38 95 ALA A O 1
ATOM 747 N N . TYR A 1 96 ? 0.803 -3.981 -7.141 1.00 98.50 96 TYR A N 1
ATOM 748 C CA . TYR A 1 96 ? 0.909 -4.237 -8.573 1.00 98.50 96 TYR A CA 1
ATOM 749 C C . TYR A 1 96 ? 1.392 -2.999 -9.343 1.00 98.50 96 TYR A C 1
ATOM 751 O O . TYR A 1 96 ? 2.328 -3.102 -10.135 1.00 98.50 96 TYR A O 1
ATOM 759 N N . GLN A 1 97 ? 0.804 -1.822 -9.092 1.00 98.50 97 GLN A N 1
ATOM 760 C CA . GLN A 1 97 ? 1.237 -0.580 -9.747 1.00 98.50 97 GLN A CA 1
ATOM 761 C C . GLN A 1 97 ? 2.688 -0.221 -9.410 1.00 98.50 97 GLN A C 1
ATOM 763 O O . GLN A 1 97 ? 3.441 0.149 -10.309 1.00 98.50 97 GLN A O 1
ATOM 768 N N . LEU A 1 98 ? 3.094 -0.376 -8.147 1.00 98.12 98 LEU A N 1
ATOM 769 C CA . LEU A 1 98 ? 4.480 -0.155 -7.731 1.00 98.12 98 LEU A CA 1
ATOM 770 C C . LEU A 1 98 ? 5.439 -1.098 -8.461 1.00 98.12 98 LEU A C 1
ATOM 772 O O . LEU A 1 98 ? 6.423 -0.630 -9.020 1.00 98.12 98 LEU A O 1
ATOM 776 N N . GLY A 1 99 ? 5.114 -2.390 -8.560 1.00 97.12 99 GLY A N 1
ATOM 777 C CA . GLY A 1 99 ? 5.950 -3.352 -9.284 1.00 97.12 99 GLY A CA 1
ATOM 778 C C . GLY A 1 99 ? 6.097 -3.028 -10.776 1.00 97.12 99 GLY A C 1
ATOM 779 O O . GLY A 1 99 ? 7.178 -3.196 -11.348 1.00 97.12 99 GLY A O 1
ATOM 780 N N . LEU A 1 100 ? 5.037 -2.519 -11.416 1.00 97.25 100 LEU A N 1
ATOM 781 C CA . LEU A 1 100 ? 5.121 -2.031 -12.796 1.00 97.25 100 LEU A CA 1
ATOM 782 C C . LEU A 1 100 ? 6.049 -0.819 -12.917 1.00 97.25 100 LEU A C 1
ATOM 784 O O . LEU A 1 100 ? 6.817 -0.737 -13.876 1.00 97.25 100 LEU A O 1
ATOM 788 N N . GLU A 1 101 ? 5.968 0.121 -11.977 1.00 96.88 101 GLU A N 1
ATOM 789 C CA . GLU A 1 101 ? 6.783 1.335 -11.991 1.00 96.88 101 GLU A CA 1
ATOM 790 C C . GLU A 1 101 ? 8.259 1.030 -11.716 1.00 96.88 101 GLU A C 1
ATOM 792 O O . GLU A 1 101 ? 9.129 1.470 -12.465 1.00 96.88 101 GLU A O 1
ATOM 797 N N . GLU A 1 102 ? 8.542 0.182 -10.729 1.00 95.75 102 GLU A N 1
ATOM 798 C CA . GLU A 1 102 ? 9.892 -0.303 -10.431 1.00 95.75 102 GLU A CA 1
ATOM 799 C C . GLU A 1 102 ? 10.506 -1.019 -11.640 1.00 95.75 102 GLU A C 1
ATOM 801 O O . GLU A 1 102 ? 11.649 -0.751 -12.002 1.00 95.75 102 GLU A O 1
ATOM 806 N N . SER A 1 103 ? 9.742 -1.872 -12.331 1.00 93.31 103 SER A N 1
ATOM 807 C CA . SER A 1 103 ? 10.227 -2.579 -13.528 1.00 93.31 103 SER A CA 1
ATOM 808 C C . SER A 1 103 ? 10.627 -1.623 -14.657 1.00 93.31 103 SER A C 1
ATOM 810 O O . SER A 1 103 ? 11.618 -1.855 -15.359 1.00 93.31 103 SER A O 1
ATOM 812 N N . LYS A 1 104 ? 9.873 -0.531 -14.838 1.00 93.44 104 LYS A N 1
ATOM 813 C CA . LYS A 1 104 ? 10.228 0.519 -15.803 1.00 93.44 104 LYS A CA 1
ATOM 814 C C . LYS A 1 104 ? 11.493 1.251 -15.374 1.00 93.44 104 LYS A C 1
ATOM 816 O O . LYS A 1 104 ? 12.380 1.441 -16.202 1.00 93.44 104 LYS A O 1
ATOM 821 N N . GLU A 1 105 ? 11.584 1.626 -14.101 1.00 94.12 105 GLU A N 1
ATOM 822 C CA . GLU A 1 105 ? 12.719 2.371 -13.553 1.00 94.12 105 GLU A CA 1
ATOM 823 C C . GLU A 1 105 ? 14.026 1.578 -13.671 1.00 94.12 105 GLU A C 1
ATOM 825 O O . GLU A 1 105 ? 15.043 2.118 -14.103 1.00 94.12 105 GLU A O 1
ATOM 830 N N . MET A 1 106 ? 13.984 0.269 -13.416 1.00 88.94 106 MET A N 1
ATOM 831 C CA . MET A 1 106 ? 15.140 -0.625 -13.579 1.00 88.94 106 MET A CA 1
ATOM 832 C C . MET A 1 106 ? 15.650 -0.700 -15.026 1.00 88.94 106 MET A C 1
ATOM 834 O O . MET A 1 106 ? 16.821 -0.991 -15.255 1.00 88.94 106 MET A O 1
ATOM 838 N N . THR A 1 107 ? 14.790 -0.422 -16.008 1.00 84.38 107 THR A N 1
ATOM 839 C CA . THR A 1 107 ? 15.151 -0.411 -17.436 1.00 84.38 107 THR A CA 1
ATOM 840 C C . THR A 1 107 ? 15.544 0.991 -17.921 1.00 84.38 107 THR A C 1
ATOM 842 O O . THR A 1 107 ? 16.002 1.153 -19.052 1.00 84.38 107 THR A O 1
ATOM 845 N N . ARG A 1 108 ? 15.372 2.023 -17.084 1.00 82.00 108 ARG A N 1
ATOM 846 C CA . ARG A 1 108 ? 15.584 3.426 -17.458 1.00 82.00 108 ARG A CA 1
ATOM 847 C C . ARG A 1 108 ? 17.067 3.802 -17.569 1.00 82.00 108 ARG A C 1
ATOM 849 O O . ARG A 1 108 ? 17.387 4.637 -18.413 1.00 82.00 108 ARG A O 1
ATOM 856 N N . GLY A 1 109 ? 17.946 3.164 -16.786 1.00 62.75 109 GLY A N 1
ATOM 857 C CA . GLY A 1 109 ? 19.368 3.529 -16.694 1.00 62.75 109 GLY A CA 1
ATOM 858 C C . GLY A 1 109 ? 19.616 4.793 -15.876 1.00 62.75 109 GLY A C 1
ATOM 859 O O . GLY A 1 109 ? 18.878 5.797 -16.040 1.00 62.75 109 GLY A O 1
#